Protein AF-M5ESV6-F1 (afdb_monomer)

Solvent-accessible surface area (backbone atoms only — not comparable to full-atom values): 3875 Å² total; per-residue (Å²): 136,84,81,78,78,80,75,80,88,80,80,80,78,64,90,68,52,75,63,57,54,51,52,17,48,51,48,8,69,75,68,77,45,51,50,67,59,30,44,52,51,52,52,51,50,50,56,50,47,56,52,49,57,62,51,68,78,68,80,82,134

Sequence (61 aa):
MAKKKSKPELSGISAISPAEAYEAAYFARKCGLTRDEALKIMREAQRSAEATASFSVKRQN

Organism: NCBI:txid1297569

Foldseek 3Di:
DDDDDPDPPPDPCDPDPPVLQVQLVVVCVVVVHDSVVSSVVVVVVVVVVVVVVVVVVPPDD

Nearest PDB structures (foldseek):
  7zwc-assembly1_b  TM=8.938E-01  e=4.984E+00  Homo sapiens
  2dzl-assembly1_A  TM=4.770E-01  e=2.289E+00  Homo sapiens
  3ic3-assembly3_C  TM=6.291E-01  e=3.756E+00  Rhodopseudomonas palustris
  3g2b-assembly1_A-2  TM=7.325E-01  e=9.423E+00  Xanthomonas campestris pv. campestris

Secondary structure (DSSP, 8-state):
-----------------HHHHHHHHHHHHHHT--HHHHHHHHHHHHHHHHHHHHHHTS---

Mean predicted aligned error: 12.62 Å

Radius of gyration: 17.43 Å; Cα contacts (8 Å, |Δi|>4): 19; chains: 1; bounding box: 32×34×59 Å

Structure (mmCIF, N/CA/C/O backbone):
data_AF-M5ESV6-F1
#
_entry.id   AF-M5ESV6-F1
#
loop_
_atom_site.group_PDB
_atom_site.id
_atom_site.type_symbol
_atom_site.label_atom_id
_atom_site.label_alt_id
_atom_site.label_comp_id
_atom_site.label_asym_id
_atom_site.label_entity_id
_atom_site.label_seq_id
_atom_site.pdbx_PDB_ins_code
_atom_site.Cartn_x
_atom_site.Cartn_y
_atom_site.Cartn_z
_atom_site.occupancy
_atom_site.B_iso_or_equiv
_atom_site.auth_seq_id
_atom_site.auth_comp_id
_atom_site.auth_asym_id
_atom_site.auth_atom_id
_atom_site.pdbx_PDB_model_num
ATOM 1 N N . MET A 1 1 ? 0.302 27.101 28.413 1.00 35.97 1 MET A N 1
ATOM 2 C CA . MET A 1 1 ? 0.365 25.698 27.937 1.00 35.97 1 MET A CA 1
ATOM 3 C C . MET A 1 1 ? -0.584 25.520 26.749 1.00 35.97 1 MET A C 1
ATOM 5 O O . MET A 1 1 ? -1.739 25.165 26.942 1.00 35.97 1 MET A O 1
ATOM 9 N N . ALA A 1 2 ? -0.151 25.844 25.526 1.00 48.53 2 ALA A N 1
ATOM 10 C CA . ALA A 1 2 ? -1.009 25.766 24.340 1.00 48.53 2 ALA A CA 1
ATOM 11 C C . ALA A 1 2 ? -0.990 24.343 23.758 1.00 48.53 2 ALA A C 1
ATOM 13 O O . ALA A 1 2 ? 0.016 23.906 23.201 1.00 48.53 2 ALA A O 1
ATOM 14 N N . LYS A 1 3 ? -2.101 23.610 23.891 1.00 58.31 3 LYS A N 1
ATOM 15 C CA . LYS A 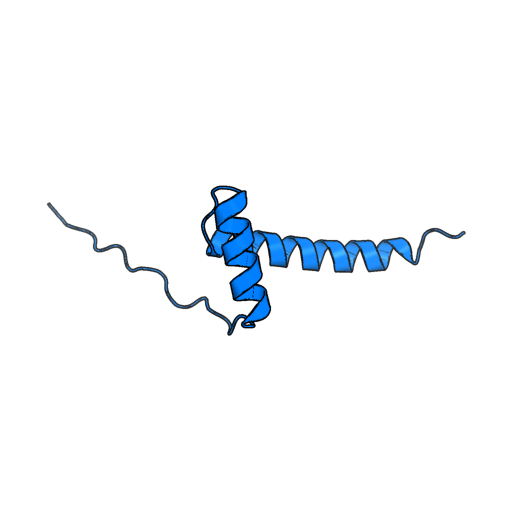1 3 ? -2.280 22.307 23.241 1.00 58.31 3 LYS A CA 1
ATOM 16 C C . LYS A 1 3 ? -2.549 22.524 21.752 1.00 58.31 3 LYS A C 1
ATOM 18 O O . LYS A 1 3 ? -3.664 22.866 21.366 1.00 58.31 3 LYS A O 1
ATOM 23 N N . LYS A 1 4 ? -1.530 22.340 20.909 1.00 62.81 4 LYS A N 1
ATOM 24 C CA . LYS A 1 4 ? -1.718 22.278 19.455 1.00 62.81 4 LYS A CA 1
ATOM 25 C C . LYS A 1 4 ? -2.393 20.947 19.122 1.00 62.81 4 LYS A C 1
ATOM 27 O O . LYS A 1 4 ? -1.795 19.890 19.282 1.00 62.81 4 LYS A O 1
ATOM 32 N N . LYS A 1 5 ? -3.660 21.013 18.708 1.00 59.72 5 LYS A N 1
ATOM 33 C CA . LYS A 1 5 ? -4.388 19.889 18.113 1.00 59.72 5 LYS A CA 1
ATOM 34 C C . LYS A 1 5 ? -3.738 19.602 16.758 1.00 59.72 5 LYS A C 1
ATOM 36 O O . LYS A 1 5 ? -3.850 20.422 15.848 1.00 59.72 5 LYS A O 1
ATOM 41 N N . SER A 1 6 ? -3.018 18.492 16.649 1.00 59.81 6 SER A N 1
ATOM 42 C CA . SER A 1 6 ? -2.589 17.948 15.365 1.00 59.81 6 SER A CA 1
ATOM 43 C C . SER A 1 6 ? -3.846 17.591 14.576 1.00 59.81 6 SER A C 1
ATOM 45 O O . SER A 1 6 ? -4.618 16.717 14.965 1.00 59.81 6 SER A O 1
ATOM 47 N N . LYS A 1 7 ? -4.100 18.333 13.498 1.00 59.97 7 LYS A N 1
ATOM 48 C CA . LYS A 1 7 ? -5.082 17.936 12.492 1.00 59.97 7 LYS A CA 1
ATOM 49 C C . LYS A 1 7 ? -4.553 16.642 11.860 1.00 59.97 7 LYS A C 1
ATOM 51 O O . LYS A 1 7 ? -3.406 16.657 11.413 1.00 59.97 7 LYS A O 1
ATOM 56 N N . PRO A 1 8 ? -5.305 15.532 11.836 1.00 51.41 8 PRO A N 1
ATOM 57 C CA . PRO A 1 8 ? -4.954 14.445 10.944 1.00 51.41 8 PRO A CA 1
ATOM 58 C C . PRO A 1 8 ? -5.189 14.959 9.520 1.00 51.41 8 PRO A C 1
ATOM 60 O O . PRO A 1 8 ? -6.310 15.321 9.163 1.00 51.41 8 PRO A O 1
ATOM 63 N N . GLU A 1 9 ? -4.107 15.067 8.754 1.00 53.56 9 GLU A N 1
ATOM 64 C CA . GLU A 1 9 ? -4.087 15.339 7.314 1.00 53.56 9 GLU A CA 1
ATOM 65 C C . GLU A 1 9 ? -4.820 14.203 6.581 1.00 53.56 9 GLU A C 1
ATOM 67 O O . GLU A 1 9 ? -4.226 13.276 6.041 1.00 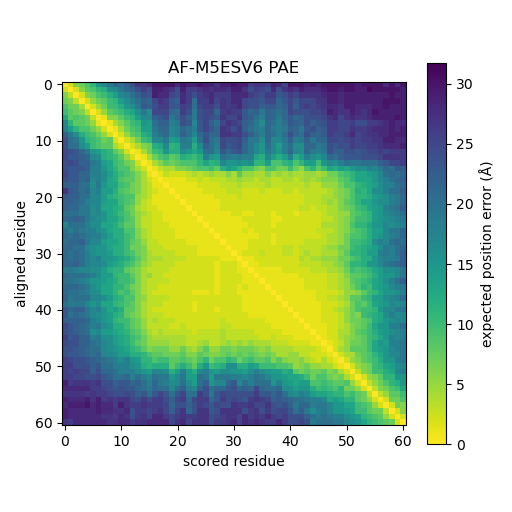53.56 9 GLU A O 1
ATOM 72 N N . LEU A 1 10 ? -6.150 14.237 6.617 1.00 60.66 10 LEU A N 1
ATOM 73 C CA . LEU A 1 10 ? -7.034 13.366 5.856 1.00 60.66 10 LEU A CA 1
ATOM 74 C C . LEU A 1 10 ? -7.565 14.141 4.651 1.00 60.66 10 LEU A C 1
ATOM 76 O O . LEU A 1 10 ? -8.724 14.535 4.658 1.00 60.66 10 LEU A O 1
ATOM 80 N N . SER A 1 11 ? -6.763 14.365 3.610 1.00 48.59 11 SER A N 1
ATOM 81 C CA . SER A 1 11 ? -7.336 14.562 2.262 1.00 48.59 11 SER A CA 1
ATOM 82 C C . SER A 1 11 ? -6.302 14.446 1.139 1.00 48.59 11 SER A C 1
ATOM 84 O O . SER A 1 11 ? -6.238 15.280 0.242 1.00 48.59 11 SER A O 1
ATOM 86 N N . GLY A 1 12 ? -5.486 13.394 1.176 1.00 48.06 12 GLY A N 1
ATOM 87 C CA . GLY A 1 12 ? -4.734 12.918 0.008 1.00 48.06 12 GLY A CA 1
ATOM 88 C C . GLY A 1 12 ? -5.273 11.596 -0.542 1.00 48.06 12 GLY A C 1
ATOM 89 O O . GLY A 1 12 ? -4.636 10.981 -1.393 1.00 48.06 12 GLY A O 1
ATOM 90 N N . ILE A 1 13 ? -6.417 11.125 -0.033 1.00 54.03 13 ILE A N 1
ATOM 91 C CA . ILE A 1 13 ? -6.991 9.828 -0.387 1.00 54.03 13 ILE A CA 1
ATOM 92 C C . ILE A 1 13 ? -7.665 9.973 -1.757 1.00 54.03 13 ILE A C 1
ATOM 94 O O . ILE A 1 13 ? -8.885 10.063 -1.869 1.00 54.03 13 ILE A O 1
ATOM 98 N N . SER A 1 14 ? -6.860 10.024 -2.824 1.00 59.12 14 SER A N 1
ATOM 99 C CA . SER A 1 14 ? -7.329 9.554 -4.131 1.00 59.12 14 SER A CA 1
ATOM 100 C C . SER A 1 14 ? -7.999 8.203 -3.912 1.00 59.12 14 SER A C 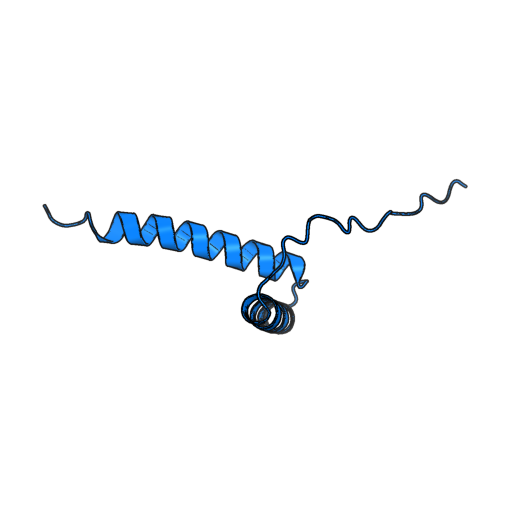1
ATOM 102 O O . SER A 1 14 ? -7.482 7.409 -3.130 1.00 59.12 14 SER A O 1
ATOM 104 N N . ALA A 1 15 ? -9.144 7.952 -4.545 1.00 63.81 15 ALA A N 1
ATOM 105 C CA . ALA A 1 15 ? -9.847 6.682 -4.411 1.00 63.81 15 ALA A CA 1
ATOM 106 C C . ALA A 1 15 ? -8.887 5.525 -4.746 1.00 63.81 15 ALA A C 1
ATOM 108 O O . ALA A 1 15 ? -8.532 5.311 -5.902 1.00 63.81 15 ALA A O 1
ATOM 109 N N . ILE A 1 16 ? -8.405 4.837 -3.710 1.00 74.19 16 ILE A N 1
ATOM 110 C CA . ILE A 1 16 ? -7.535 3.669 -3.831 1.00 74.19 16 ILE A CA 1
ATOM 111 C C . ILE A 1 16 ? -8.440 2.498 -4.202 1.00 74.19 16 ILE A C 1
ATOM 113 O O . ILE A 1 16 ? -9.486 2.303 -3.574 1.00 74.19 16 ILE A O 1
ATOM 117 N N . SER A 1 17 ? -8.042 1.720 -5.208 1.00 83.50 17 SER A N 1
ATOM 118 C CA . SER A 1 17 ? -8.769 0.501 -5.567 1.00 83.50 17 SER A CA 1
ATOM 119 C C . SER A 1 17 ? -8.858 -0.439 -4.352 1.00 83.50 17 SER A C 1
ATOM 121 O O . SER A 1 17 ? -7.887 -0.550 -3.596 1.00 83.50 17 SER A O 1
ATOM 123 N N . PRO A 1 18 ? -9.973 -1.165 -4.143 1.00 86.31 18 PRO A N 1
ATOM 124 C CA . P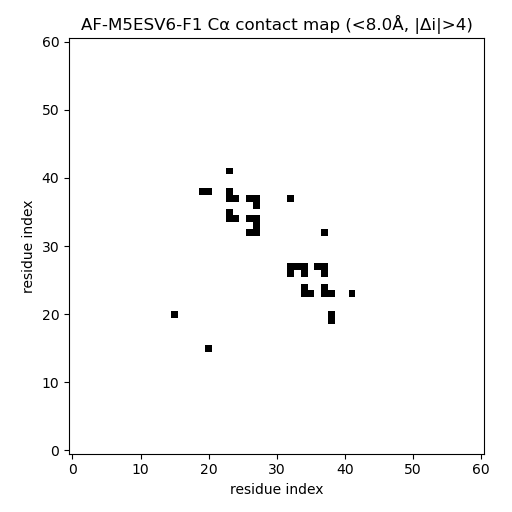RO A 1 18 ? -10.075 -2.156 -3.070 1.00 86.31 18 PRO A CA 1
ATOM 125 C C . PRO A 1 18 ? -8.917 -3.170 -3.058 1.00 86.31 18 PRO A C 1
ATOM 127 O O . PRO A 1 18 ? -8.498 -3.604 -1.986 1.00 86.31 18 PRO A O 1
ATOM 130 N N . ALA A 1 19 ? -8.367 -3.502 -4.232 1.00 87.50 19 ALA A N 1
ATOM 131 C CA . ALA A 1 19 ? -7.208 -4.384 -4.366 1.00 87.50 19 ALA A CA 1
ATOM 132 C C . ALA A 1 19 ? -5.926 -3.751 -3.792 1.00 87.50 19 ALA A C 1
ATOM 134 O O . ALA A 1 19 ? -5.299 -4.325 -2.903 1.00 87.50 19 ALA A O 1
ATOM 135 N N . GLU A 1 20 ? -5.594 -2.524 -4.206 1.00 86.69 20 GLU A N 1
ATOM 136 C CA . GLU A 1 20 ? -4.431 -1.775 -3.696 1.00 86.69 20 GLU A CA 1
ATOM 137 C C . GLU A 1 20 ? -4.511 -1.561 -2.177 1.00 86.69 20 GLU A C 1
ATOM 139 O O . GLU A 1 20 ? -3.517 -1.657 -1.459 1.00 86.69 20 GLU A O 1
ATOM 144 N N . ALA A 1 21 ? -5.718 -1.309 -1.667 1.00 89.25 21 ALA A N 1
ATOM 145 C CA . ALA A 1 21 ? -5.981 -1.173 -0.241 1.00 89.25 21 ALA A CA 1
ATOM 146 C C . ALA A 1 21 ? -5.647 -2.450 0.547 1.00 89.25 21 ALA A C 1
ATOM 148 O O . ALA A 1 21 ? -5.101 -2.369 1.654 1.00 89.25 21 ALA A O 1
ATOM 149 N N . TYR A 1 22 ? -6.001 -3.614 -0.001 1.00 93.50 22 TYR A N 1
ATOM 150 C CA . TYR A 1 22 ? -5.753 -4.909 0.624 1.00 93.50 22 TYR A CA 1
ATOM 151 C C . TYR A 1 22 ? -4.262 -5.262 0.608 1.00 93.50 22 TYR A C 1
ATOM 153 O O . TYR A 1 22 ? -3.703 -5.641 1.641 1.00 93.50 22 TYR A O 1
ATOM 161 N N . GLU A 1 23 ? -3.607 -5.066 -0.535 1.00 93.19 23 GLU A N 1
ATOM 162 C CA . GLU A 1 23 ? -2.174 -5.310 -0.703 1.00 93.19 23 GLU A CA 1
ATOM 163 C C . GLU A 1 23 ? -1.329 -4.402 0.195 1.00 93.19 23 GLU A C 1
ATOM 165 O O . GLU A 1 23 ? -0.459 -4.895 0.917 1.00 93.19 23 GLU A O 1
ATOM 170 N N . ALA A 1 24 ? -1.637 -3.103 0.255 1.00 94.62 24 ALA A N 1
ATOM 171 C CA . ALA A 1 24 ? -0.928 -2.181 1.137 1.00 94.62 24 ALA A CA 1
ATOM 172 C C . ALA A 1 24 ? -1.098 -2.550 2.616 1.00 94.62 24 ALA A C 1
ATOM 174 O O . ALA A 1 24 ? -0.141 -2.481 3.384 1.00 94.62 24 ALA A O 1
ATOM 175 N N . ALA A 1 25 ? -2.292 -2.990 3.029 1.00 94.19 25 ALA A N 1
ATOM 176 C CA . ALA A 1 25 ? -2.521 -3.454 4.397 1.00 94.19 25 ALA A CA 1
ATOM 177 C C . ALA A 1 25 ? -1.747 -4.746 4.711 1.00 94.19 25 ALA A C 1
ATOM 179 O O . ALA A 1 25 ? -1.248 -4.914 5.825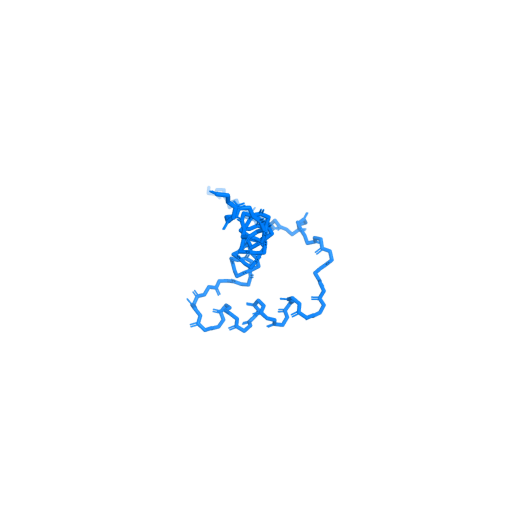 1.00 94.19 25 ALA A O 1
ATOM 180 N N . TYR A 1 26 ? -1.639 -5.661 3.746 1.00 96.38 26 TYR A N 1
ATOM 181 C CA . TYR A 1 26 ? -0.819 -6.861 3.884 1.00 96.38 26 TYR A CA 1
ATOM 182 C C . TYR A 1 26 ? 0.667 -6.509 4.020 1.00 96.38 26 TYR A C 1
ATOM 184 O O . TYR A 1 26 ? 1.333 -6.976 4.946 1.00 96.38 26 TYR A O 1
ATOM 192 N N . PHE A 1 27 ? 1.163 -5.632 3.149 1.00 95.50 27 PHE A N 1
ATOM 193 C CA . PHE A 1 27 ? 2.555 -5.196 3.139 1.00 95.50 27 PHE A CA 1
ATOM 194 C C . PHE A 1 27 ? 2.928 -4.449 4.423 1.00 95.50 27 PHE A C 1
ATOM 196 O O . PHE A 1 27 ? 3.941 -4.757 5.048 1.00 95.50 27 PHE A O 1
ATOM 203 N N . ALA A 1 28 ? 2.050 -3.553 4.881 1.00 96.81 28 ALA A N 1
ATOM 204 C CA . ALA A 1 28 ? 2.180 -2.842 6.148 1.00 96.81 28 ALA A CA 1
ATOM 205 C C . ALA A 1 28 ? 2.396 -3.803 7.327 1.00 96.81 28 ALA A C 1
ATOM 207 O O . ALA A 1 28 ? 3.367 -3.667 8.073 1.00 96.81 28 ALA A O 1
ATOM 208 N N . ARG A 1 29 ? 1.559 -4.846 7.441 1.00 96.25 29 ARG A N 1
ATOM 209 C CA . ARG A 1 29 ? 1.695 -5.864 8.497 1.00 96.25 29 ARG A CA 1
ATOM 210 C C . ARG A 1 29 ? 2.992 -6.659 8.395 1.00 96.25 29 ARG A C 1
ATOM 212 O O . ARG A 1 29 ? 3.579 -6.987 9.420 1.00 96.25 29 ARG A O 1
ATOM 219 N N . LYS A 1 30 ? 3.427 -6.990 7.178 1.00 95.94 30 LYS A N 1
ATOM 220 C CA . LYS A 1 30 ? 4.609 -7.834 6.964 1.00 95.94 30 LYS A CA 1
ATOM 221 C C . LYS A 1 30 ? 5.925 -7.079 7.184 1.00 95.94 30 LYS A C 1
ATOM 223 O O . LYS A 1 30 ? 6.905 -7.683 7.608 1.00 95.94 30 LYS A O 1
ATOM 228 N N . CYS A 1 31 ? 5.946 -5.785 6.876 1.00 93.75 31 CYS A N 1
ATOM 229 C CA . CYS A 1 31 ? 7.147 -4.949 6.909 1.00 93.75 31 CYS A CA 1
ATOM 230 C C . CYS A 1 31 ? 7.215 -4.018 8.126 1.00 93.75 31 CYS A C 1
ATOM 232 O O . CYS A 1 31 ? 8.202 -3.306 8.275 1.00 93.75 31 CYS A O 1
ATOM 234 N N . GLY A 1 32 ? 6.192 -4.013 8.988 1.00 95.12 32 GLY A N 1
ATOM 235 C CA . GLY A 1 32 ? 6.128 -3.106 10.136 1.00 95.12 32 GLY A CA 1
ATOM 236 C C . GLY A 1 32 ? 5.948 -1.642 9.727 1.00 95.12 32 GLY A C 1
ATOM 237 O O . GLY A 1 32 ? 6.444 -0.752 10.409 1.00 95.12 32 GLY A O 1
ATOM 238 N N . LEU A 1 33 ? 5.269 -1.403 8.604 1.00 94.31 33 LEU A N 1
ATOM 239 C CA . LEU A 1 33 ? 5.008 -0.071 8.060 1.00 94.31 33 LEU A CA 1
ATOM 240 C C . LEU A 1 33 ? 3.574 0.359 8.365 1.00 94.31 33 LEU A C 1
ATOM 242 O O . LEU A 1 33 ? 2.691 -0.466 8.620 1.00 94.31 33 LEU A O 1
ATOM 246 N N . THR A 1 34 ? 3.310 1.655 8.260 1.00 94.06 34 THR A N 1
ATOM 247 C CA . THR A 1 34 ? 1.939 2.154 8.148 1.00 94.06 34 THR A CA 1
ATOM 248 C C . THR A 1 34 ? 1.370 1.856 6.759 1.00 94.06 34 THR A C 1
ATOM 250 O O . THR A 1 34 ? 2.090 1.658 5.777 1.00 94.06 34 THR A O 1
ATOM 253 N N . ARG A 1 35 ? 0.038 1.832 6.656 1.00 90.06 35 ARG A N 1
ATOM 254 C CA . ARG A 1 35 ? -0.651 1.628 5.375 1.00 90.06 35 ARG A CA 1
ATOM 255 C C . ARG A 1 35 ? -0.267 2.690 4.338 1.00 90.06 35 ARG A C 1
ATOM 257 O O . ARG A 1 35 ? -0.115 2.352 3.169 1.00 90.06 35 ARG A O 1
ATOM 264 N N . ASP A 1 36 ? -0.092 3.938 4.760 1.00 89.75 36 ASP A N 1
ATOM 265 C CA . ASP A 1 36 ? 0.257 5.044 3.864 1.00 89.75 36 ASP A CA 1
ATOM 266 C C . ASP A 1 36 ? 1.698 4.933 3.352 1.00 89.75 36 ASP A C 1
ATOM 268 O O . ASP A 1 36 ? 1.957 5.160 2.170 1.00 89.75 36 ASP A O 1
ATOM 272 N N . GLU A 1 37 ? 2.630 4.504 4.209 1.00 91.56 37 GLU A N 1
ATOM 273 C CA . GLU A 1 37 ? 4.004 4.194 3.800 1.00 91.56 37 GLU A CA 1
ATOM 274 C C . GLU A 1 37 ? 4.038 3.045 2.790 1.00 91.56 37 GLU A C 1
ATOM 276 O O . GLU A 1 37 ? 4.691 3.161 1.752 1.00 91.56 37 GLU A O 1
ATOM 281 N N . ALA A 1 38 ? 3.281 1.973 3.040 1.00 94.31 38 ALA A N 1
ATOM 282 C CA . ALA A 1 38 ? 3.158 0.862 2.101 1.00 94.31 38 ALA A CA 1
ATOM 283 C C . ALA A 1 38 ? 2.584 1.320 0.747 1.00 94.31 38 ALA A C 1
ATOM 285 O O . ALA A 1 38 ? 3.141 0.985 -0.297 1.00 94.31 38 ALA A O 1
ATOM 286 N N . LEU A 1 39 ? 1.529 2.144 0.749 1.00 90.69 39 LEU A N 1
ATOM 287 C CA . LEU A 1 39 ? 0.940 2.700 -0.476 1.00 90.69 39 LEU A CA 1
ATOM 288 C C . LEU A 1 39 ? 1.931 3.556 -1.266 1.00 90.69 39 LEU A C 1
ATOM 290 O O . LEU A 1 39 ? 1.996 3.452 -2.493 1.00 90.69 39 LEU A O 1
ATOM 294 N N .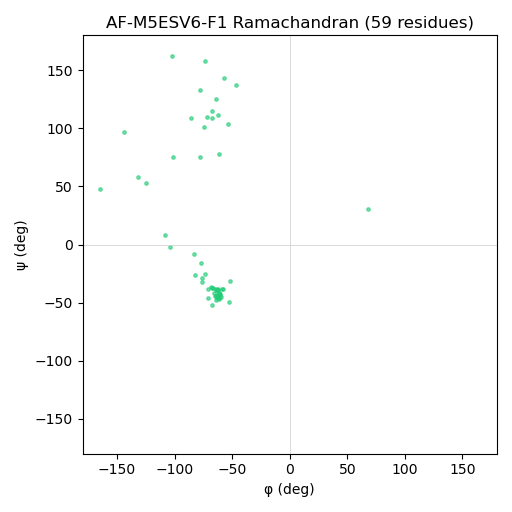 LYS A 1 40 ? 2.706 4.400 -0.578 1.00 90.50 40 LYS A N 1
ATOM 295 C CA . LYS A 1 40 ? 3.716 5.249 -1.214 1.00 90.50 40 LYS A CA 1
ATOM 296 C C . LYS A 1 40 ? 4.780 4.404 -1.914 1.00 90.50 40 LYS A C 1
ATOM 298 O O . LYS A 1 40 ? 5.077 4.660 -3.078 1.00 90.50 40 LYS A O 1
ATOM 303 N N . ILE A 1 41 ? 5.279 3.370 -1.235 1.00 91.62 41 ILE A N 1
ATOM 304 C CA . ILE A 1 41 ? 6.280 2.441 -1.777 1.00 91.62 41 ILE A CA 1
ATOM 305 C C . ILE A 1 41 ? 5.720 1.668 -2.975 1.00 91.62 41 ILE A C 1
ATOM 307 O O . ILE A 1 41 ? 6.395 1.559 -3.994 1.00 91.62 41 ILE A O 1
ATOM 311 N N . MET A 1 42 ? 4.485 1.164 -2.893 1.00 89.38 42 MET A N 1
ATOM 312 C CA . MET A 1 42 ? 3.856 0.437 -4.003 1.00 89.38 42 MET A CA 1
ATOM 313 C C . MET A 1 42 ? 3.714 1.311 -5.256 1.00 89.38 42 MET A C 1
ATOM 315 O O . MET A 1 42 ? 4.047 0.864 -6.352 1.00 89.38 42 MET A O 1
ATOM 319 N N . ARG A 1 43 ? 3.288 2.573 -5.103 1.00 89.19 43 ARG A N 1
ATOM 320 C CA . ARG A 1 43 ? 3.191 3.529 -6.222 1.00 89.19 43 ARG A CA 1
ATOM 321 C C . ARG A 1 43 ? 4.554 3.882 -6.806 1.00 89.19 43 ARG A C 1
ATOM 323 O O . ARG A 1 43 ? 4.695 3.978 -8.022 1.00 89.19 43 ARG A O 1
ATOM 330 N N . GLU A 1 44 ? 5.552 4.085 -5.951 1.00 89.00 44 GLU A N 1
ATOM 331 C CA . GLU A 1 44 ? 6.922 4.357 -6.387 1.00 89.00 44 GLU A CA 1
ATOM 332 C C . GLU A 1 44 ? 7.493 3.172 -7.171 1.00 89.00 44 GLU A C 1
ATOM 334 O O . GLU A 1 44 ? 8.006 3.358 -8.271 1.00 89.00 44 GLU A O 1
ATOM 339 N N . ALA A 1 45 ? 7.300 1.949 -6.671 1.00 88.81 45 ALA A N 1
ATOM 340 C CA . ALA A 1 45 ? 7.717 0.727 -7.344 1.00 88.81 45 ALA A CA 1
ATOM 341 C C . ALA A 1 45 ? 7.022 0.537 -8.700 1.00 88.81 45 ALA A C 1
ATOM 343 O O . ALA A 1 45 ? 7.690 0.176 -9.664 1.00 88.81 45 ALA A O 1
ATOM 344 N N . GLN A 1 46 ? 5.716 0.816 -8.804 1.00 85.81 46 GLN A N 1
ATOM 345 C CA . GLN A 1 46 ? 4.996 0.783 -10.083 1.00 85.81 46 GLN A CA 1
ATOM 346 C C . GLN A 1 46 ? 5.575 1.793 -11.080 1.00 85.81 46 GLN A C 1
ATOM 348 O O . GLN A 1 46 ? 5.897 1.424 -12.206 1.00 85.81 46 GLN A O 1
ATOM 353 N N . ARG A 1 47 ? 5.816 3.036 -10.649 1.00 84.19 47 ARG A N 1
ATOM 354 C CA . ARG A 1 47 ? 6.419 4.073 -11.499 1.00 84.19 47 ARG A CA 1
ATOM 355 C C . ARG A 1 47 ? 7.839 3.709 -11.946 1.00 84.19 47 ARG A C 1
ATOM 357 O O . ARG A 1 47 ? 8.221 3.960 -13.089 1.00 84.19 47 ARG A O 1
ATOM 364 N N . SER A 1 48 ? 8.630 3.103 -11.061 1.00 78.25 48 SER A N 1
ATOM 365 C CA . SER A 1 48 ? 9.953 2.572 -11.399 1.00 78.25 48 SER A CA 1
ATOM 366 C C . SER A 1 48 ? 9.869 1.365 -12.335 1.00 78.25 48 SER A C 1
ATOM 368 O O . SER A 1 48 ? 10.709 1.242 -13.223 1.00 78.25 48 SER A O 1
ATOM 370 N N . ALA A 1 49 ? 8.869 0.497 -12.179 1.00 76.06 49 ALA A N 1
ATOM 371 C CA . ALA A 1 49 ? 8.644 -0.650 -13.055 1.00 76.06 49 ALA A CA 1
ATOM 372 C C . ALA A 1 49 ? 8.227 -0.220 -14.469 1.00 76.06 49 ALA A C 1
ATOM 374 O O . ALA A 1 49 ? 8.695 -0.794 -15.446 1.00 76.06 49 ALA A O 1
ATOM 375 N N . GLU A 1 50 ? 7.419 0.831 -14.606 1.00 68.00 50 GLU A N 1
ATOM 376 C CA . GLU A 1 50 ? 7.085 1.425 -15.907 1.00 68.00 50 GLU A CA 1
ATOM 377 C C . GLU A 1 50 ? 8.324 2.027 -16.590 1.00 68.00 50 GLU A C 1
ATOM 379 O O . GLU A 1 50 ? 8.530 1.864 -17.799 1.00 68.00 50 GLU A O 1
ATOM 384 N N . ALA A 1 51 ? 9.205 2.664 -15.810 1.00 60.88 51 ALA A N 1
ATOM 385 C CA . ALA A 1 51 ? 10.486 3.157 -16.307 1.00 60.88 51 ALA A CA 1
ATOM 386 C C . ALA A 1 51 ? 11.409 2.004 -16.751 1.00 60.88 51 ALA A C 1
ATOM 388 O O . ALA A 1 51 ? 12.005 2.059 -17.821 1.00 60.88 51 ALA A O 1
ATOM 389 N N . THR A 1 52 ? 11.520 0.914 -15.990 1.00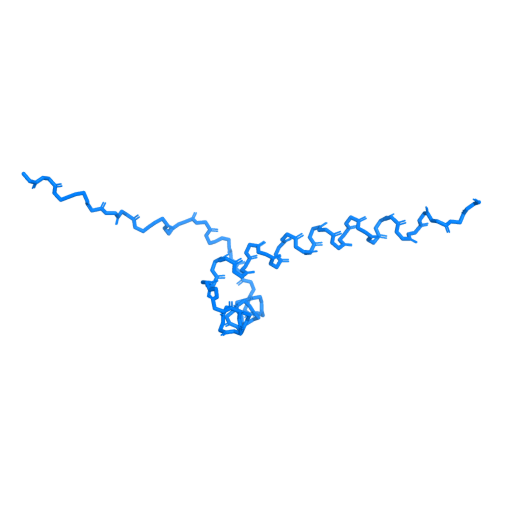 55.72 52 THR A N 1
ATOM 390 C CA . THR A 1 52 ? 12.386 -0.222 -16.367 1.00 55.72 52 THR A CA 1
ATOM 391 C C . THR A 1 52 ? 11.788 -1.092 -17.477 1.00 55.72 52 THR A C 1
ATOM 393 O O . THR A 1 52 ? 12.540 -1.644 -18.286 1.00 55.72 52 THR A O 1
ATOM 396 N N . ALA A 1 53 ? 10.461 -1.170 -17.594 1.00 54.81 53 ALA A N 1
ATOM 397 C CA . ALA A 1 53 ? 9.772 -1.777 -18.734 1.00 54.81 53 ALA A CA 1
ATOM 398 C C . ALA A 1 53 ? 10.088 -1.023 -20.038 1.00 54.81 53 ALA A C 1
ATOM 400 O O . ALA A 1 53 ? 10.345 -1.638 -21.070 1.00 54.81 53 ALA A O 1
ATOM 401 N N . SER A 1 54 ? 10.186 0.307 -19.983 1.00 51.91 54 SER A N 1
ATOM 402 C CA . SER A 1 54 ? 10.608 1.115 -21.136 1.00 51.91 54 SER A CA 1
ATOM 403 C C . SER A 1 54 ? 12.116 1.013 -21.440 1.00 51.91 54 SER A C 1
ATOM 405 O O . SER A 1 54 ? 12.506 1.127 -22.603 1.00 51.91 54 SER A O 1
ATOM 407 N N . PHE A 1 55 ? 12.970 0.695 -20.457 1.00 50.97 55 PHE A N 1
ATOM 408 C CA . PHE A 1 55 ? 14.400 0.411 -20.691 1.00 50.97 55 PHE A CA 1
ATOM 409 C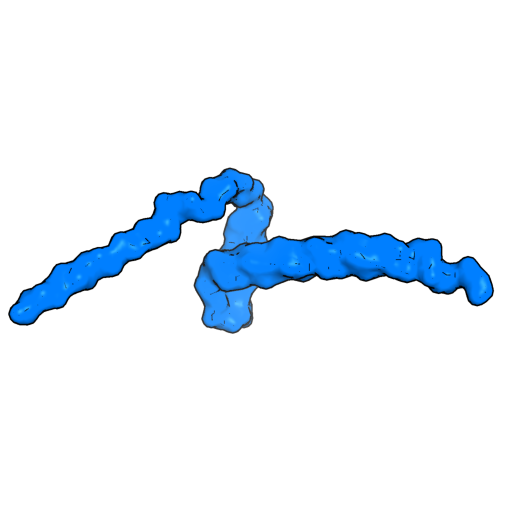 C . PHE A 1 55 ? 14.697 -1.025 -21.158 1.00 50.97 55 PHE A C 1
ATOM 411 O O . PHE A 1 55 ? 15.703 -1.252 -21.834 1.00 50.97 55 PHE A O 1
ATOM 418 N N . SER A 1 56 ? 13.852 -2.003 -20.829 1.00 50.88 5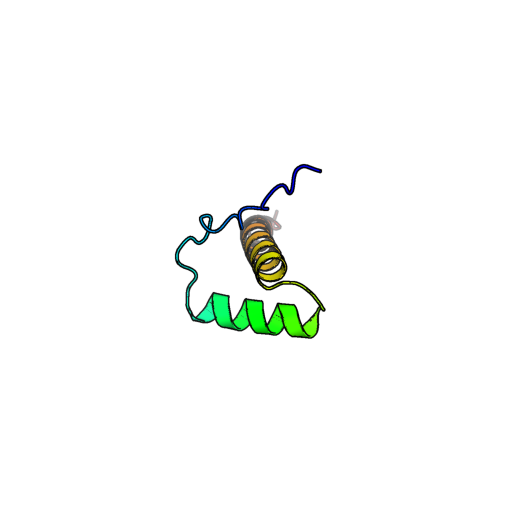6 SER A N 1
ATOM 419 C CA . SER A 1 56 ? 14.053 -3.408 -21.228 1.00 50.88 56 SER A CA 1
ATOM 420 C C . SER A 1 56 ? 13.693 -3.688 -22.693 1.00 50.88 56 SER A C 1
ATOM 422 O O . SER A 1 56 ? 14.181 -4.667 -23.249 1.00 50.88 56 SER A O 1
ATOM 424 N N . VAL A 1 57 ? 12.961 -2.789 -23.362 1.00 53.09 57 VAL A N 1
ATOM 425 C CA . VAL A 1 57 ? 12.709 -2.851 -24.819 1.00 53.09 57 VAL A CA 1
ATOM 426 C C . VAL A 1 57 ? 13.863 -2.248 -25.646 1.00 53.09 57 VAL A C 1
ATOM 428 O O . VAL A 1 57 ? 13.905 -2.407 -26.862 1.00 53.09 57 VAL A O 1
ATOM 431 N N . LYS A 1 58 ? 14.859 -1.601 -25.018 1.00 48.78 58 LYS A N 1
ATOM 432 C CA . LYS A 1 58 ? 15.978 -0.945 -25.721 1.00 48.78 58 LYS A CA 1
ATOM 433 C C . LYS A 1 58 ? 17.351 -1.432 -25.250 1.00 48.78 58 LYS A C 1
ATOM 435 O O . LYS A 1 58 ? 18.224 -0.646 -24.897 1.00 48.78 58 LYS A O 1
ATOM 440 N N . ARG A 1 59 ? 17.552 -2.751 -25.258 1.00 55.22 59 ARG A N 1
ATOM 441 C CA . ARG A 1 59 ? 18.882 -3.387 -25.198 1.00 55.22 59 ARG A CA 1
ATOM 442 C C . ARG A 1 59 ? 19.024 -4.460 -26.278 1.00 55.22 59 ARG A C 1
ATOM 444 O O . ARG A 1 59 ? 19.273 -5.617 -25.978 1.00 55.22 59 ARG A O 1
ATOM 451 N N . GLN A 1 60 ? 18.856 -4.057 -27.533 1.00 50.94 60 GLN A N 1
ATOM 452 C CA . GLN A 1 60 ? 19.388 -4.765 -28.697 1.00 50.94 60 GLN A CA 1
ATOM 453 C C . GLN A 1 60 ? 19.806 -3.714 -29.728 1.00 50.94 60 GLN A C 1
ATOM 455 O O . GLN A 1 60 ? 18.966 -3.166 -30.437 1.00 50.94 60 GLN A O 1
ATOM 460 N N . ASN A 1 61 ? 21.095 -3.386 -29.740 1.00 42.72 61 ASN A N 1
ATOM 461 C CA . ASN A 1 61 ? 21.848 -3.096 -30.956 1.00 42.72 61 ASN A CA 1
ATOM 462 C C . ASN A 1 61 ? 23.320 -3.392 -30.692 1.00 42.72 61 ASN A C 1
ATOM 464 O O . ASN A 1 61 ? 23.841 -2.837 -29.700 1.00 42.72 61 ASN A O 1
#

pLDDT: mean 74.24, std 18.73, range [35.97, 96.81]